Protein AF-F9P906-F1 (afdb_monomer)

Sequence (54 aa):
MTKEAMRKDFEYEIAQKLTQSLLEQGLISTEEYNKIKVLNIEKFSPFYKDLMDI

Foldseek 3Di:
DDPLLVVLQVQLVVQLVVLVVCVVVVVDDPVVSVVSNVVSCVVSVHPCS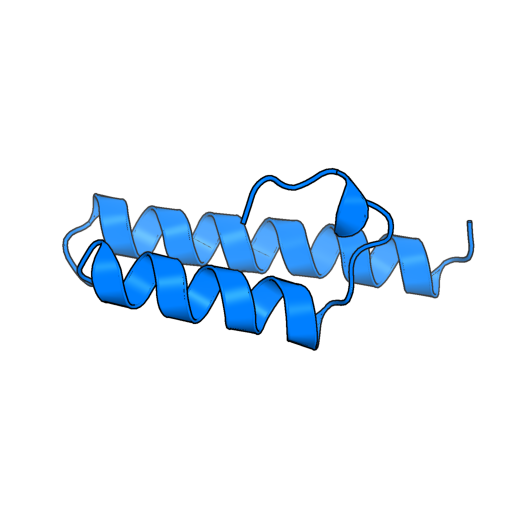VVDPD

Structure (mmCIF, N/CA/C/O backbone):
data_AF-F9P906-F1
#
_entry.id   AF-F9P906-F1
#
loop_
_atom_site.group_PDB
_atom_site.id
_atom_site.type_symbol
_atom_site.label_atom_id
_atom_site.label_alt_id
_atom_site.label_comp_id
_atom_site.label_asym_id
_atom_site.label_entity_id
_atom_site.label_seq_id
_atom_site.pdbx_PDB_ins_code
_atom_site.Cartn_x
_atom_site.Cartn_y
_atom_site.Cartn_z
_atom_site.occupancy
_atom_site.B_iso_or_equiv
_atom_site.auth_seq_id
_atom_site.auth_comp_id
_atom_site.auth_asym_id
_atom_site.auth_atom_id
_atom_site.pdbx_PDB_model_num
ATOM 1 N N . MET A 1 1 ? 13.921 0.553 -18.727 1.00 70.12 1 MET A N 1
ATOM 2 C CA . MET A 1 1 ? 13.480 -0.114 -17.484 1.00 70.12 1 MET A CA 1
ATOM 3 C C . MET A 1 1 ? 14.359 -1.340 -17.262 1.00 70.12 1 MET A C 1
ATOM 5 O O . MET A 1 1 ? 14.503 -2.125 -18.193 1.00 70.12 1 MET A O 1
ATOM 9 N N . THR A 1 2 ? 15.029 -1.465 -16.113 1.00 86.88 2 THR A N 1
ATOM 10 C CA . THR A 1 2 ? 15.877 -2.636 -15.809 1.00 86.88 2 THR A CA 1
ATOM 11 C C . THR A 1 2 ? 15.027 -3.763 -15.216 1.00 86.88 2 THR A C 1
ATOM 13 O O . THR A 1 2 ? 13.965 -3.500 -14.654 1.00 86.88 2 THR A O 1
ATOM 16 N N . LYS A 1 3 ? 15.488 -5.018 -15.307 1.00 89.81 3 LYS A N 1
ATOM 17 C CA . LYS A 1 3 ? 14.794 -6.163 -14.682 1.00 89.81 3 LYS A CA 1
ATOM 18 C C . LYS A 1 3 ? 14.626 -5.985 -13.168 1.00 89.81 3 LYS A C 1
ATOM 20 O O . LYS A 1 3 ? 13.595 -6.349 -12.622 1.00 89.81 3 LYS A O 1
ATOM 25 N N . GLU A 1 4 ? 15.613 -5.378 -12.512 1.00 88.62 4 GLU A N 1
ATOM 26 C CA . GLU A 1 4 ? 15.558 -5.090 -11.075 1.00 88.62 4 GLU A CA 1
ATOM 27 C C . GLU A 1 4 ? 14.535 -4.000 -10.731 1.00 88.62 4 GLU A C 1
ATOM 29 O O . GLU A 1 4 ? 13.851 -4.116 -9.720 1.00 88.62 4 GLU A O 1
ATOM 34 N N . ALA A 1 5 ? 14.369 -2.977 -11.579 1.00 87.00 5 ALA A N 1
ATOM 35 C CA . ALA A 1 5 ? 13.308 -1.986 -11.392 1.00 87.00 5 ALA A CA 1
ATOM 36 C C . ALA A 1 5 ? 11.917 -2.628 -11.529 1.00 87.00 5 ALA A C 1
ATOM 38 O O . ALA A 1 5 ? 11.074 -2.436 -10.664 1.00 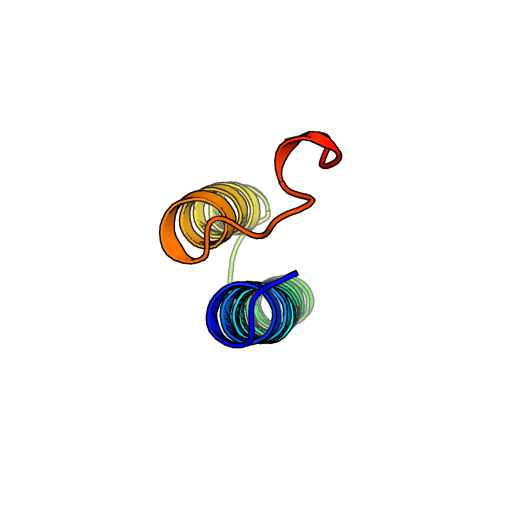87.00 5 ALA A O 1
ATOM 39 N N . MET A 1 6 ? 11.717 -3.482 -12.543 1.00 90.06 6 MET A N 1
ATOM 40 C CA . MET A 1 6 ? 10.458 -4.228 -12.708 1.00 90.06 6 MET A CA 1
ATOM 41 C C . MET A 1 6 ? 10.165 -5.148 -11.518 1.00 90.06 6 MET A C 1
ATOM 43 O O . MET A 1 6 ? 9.018 -5.266 -11.097 1.00 90.06 6 MET A O 1
ATOM 47 N N . ARG A 1 7 ? 11.194 -5.811 -10.971 1.00 92.06 7 ARG A N 1
ATOM 48 C CA . ARG A 1 7 ? 11.044 -6.651 -9.777 1.00 92.06 7 ARG A CA 1
ATOM 49 C C . ARG A 1 7 ? 10.579 -5.818 -8.585 1.00 92.06 7 ARG A C 1
ATOM 51 O O . ARG A 1 7 ? 9.621 -6.208 -7.934 1.00 92.06 7 ARG A O 1
ATOM 58 N N . LYS A 1 8 ? 11.213 -4.673 -8.337 1.00 91.38 8 LYS A N 1
ATOM 59 C CA . LYS A 1 8 ? 10.847 -3.766 -7.243 1.00 91.38 8 LYS A CA 1
ATOM 60 C C . LYS A 1 8 ? 9.423 -3.231 -7.369 1.00 91.38 8 LYS A C 1
ATOM 62 O O . LYS A 1 8 ? 8.704 -3.195 -6.377 1.00 91.38 8 LYS A O 1
ATOM 67 N N . ASP A 1 9 ? 9.002 -2.884 -8.582 1.00 91.38 9 ASP A N 1
ATOM 68 C CA . ASP A 1 9 ? 7.628 -2.463 -8.867 1.00 91.38 9 ASP A CA 1
ATOM 69 C C . ASP A 1 9 ? 6.620 -3.576 -8.546 1.00 91.38 9 ASP A C 1
ATOM 71 O O . ASP A 1 9 ? 5.584 -3.326 -7.935 1.00 91.38 9 ASP A O 1
ATOM 75 N N . PHE A 1 10 ? 6.937 -4.820 -8.918 1.00 93.50 10 PHE A N 1
ATOM 76 C CA . PHE A 1 10 ? 6.096 -5.977 -8.615 1.00 93.50 10 PHE A CA 1
ATOM 77 C C . PHE A 1 10 ? 6.057 -6.294 -7.113 1.00 93.50 10 PHE A C 1
ATOM 79 O O . PHE A 1 10 ? 4.993 -6.567 -6.562 1.00 93.50 10 PHE A O 1
ATOM 86 N N . GLU A 1 11 ? 7.203 -6.247 -6.435 1.00 95.62 11 GLU A N 1
ATOM 87 C CA . GLU A 1 11 ? 7.296 -6.483 -4.992 1.00 95.62 11 GLU A CA 1
ATOM 88 C C . GLU A 1 11 ? 6.536 -5.419 -4.189 1.00 95.62 11 GLU A C 1
ATOM 90 O O . GLU A 1 11 ? 5.826 -5.769 -3.244 1.00 95.62 11 GLU A O 1
ATOM 95 N N . TYR A 1 12 ? 6.607 -4.149 -4.608 1.00 95.81 12 TYR A N 1
ATOM 96 C CA . TYR A 1 12 ? 5.794 -3.070 -4.049 1.00 95.81 12 TYR A CA 1
ATOM 97 C C . TYR A 1 12 ? 4.297 -3.380 -4.151 1.00 95.81 12 TYR A C 1
ATOM 99 O O . TYR A 1 12 ? 3.591 -3.326 -3.146 1.00 95.81 12 TYR A O 1
ATOM 107 N N . GLU A 1 13 ? 3.818 -3.755 -5.341 1.00 94.94 13 GLU A N 1
ATOM 108 C CA . GLU A 1 13 ? 2.401 -4.063 -5.576 1.00 94.94 13 GLU A CA 1
ATOM 109 C C . GLU A 1 13 ? 1.894 -5.189 -4.669 1.00 94.94 13 GLU A C 1
ATOM 111 O O . GLU A 1 13 ? 0.797 -5.110 -4.110 1.00 94.94 13 GLU A O 1
ATOM 116 N N . ILE A 1 14 ? 2.696 -6.240 -4.481 1.00 97.06 14 ILE A N 1
ATOM 117 C CA . ILE A 1 14 ? 2.351 -7.343 -3.580 1.00 97.06 14 ILE A CA 1
ATOM 118 C C . ILE A 1 14 ? 2.299 -6.864 -2.125 1.00 97.06 14 ILE A C 1
ATOM 120 O O . ILE A 1 14 ? 1.318 -7.133 -1.429 1.00 97.06 14 ILE A O 1
ATOM 124 N N . ALA A 1 15 ? 3.314 -6.128 -1.664 1.00 97.50 15 ALA A N 1
ATOM 125 C CA . ALA A 1 15 ? 3.363 -5.615 -0.297 1.00 97.50 15 ALA A CA 1
ATOM 126 C C . ALA A 1 15 ? 2.201 -4.655 0.004 1.00 97.50 15 ALA A C 1
ATOM 128 O O . ALA A 1 15 ? 1.580 -4.740 1.069 1.00 97.50 15 ALA A O 1
ATOM 129 N N . GLN A 1 16 ? 1.855 -3.785 -0.947 1.00 96.31 16 GLN A N 1
ATOM 130 C CA . GLN A 1 16 ? 0.768 -2.829 -0.784 1.00 96.31 16 GLN A CA 1
ATOM 131 C C . GLN A 1 16 ? -0.600 -3.521 -0.761 1.00 96.31 16 GLN A C 1
ATOM 133 O O . GLN A 1 16 ? -1.426 -3.193 0.088 1.00 96.31 16 GLN A O 1
ATOM 138 N N . LYS A 1 17 ? -0.826 -4.537 -1.607 1.00 97.56 17 LYS A N 1
ATOM 139 C CA . LYS A 1 17 ? -2.060 -5.348 -1.580 1.00 97.56 17 LYS A CA 1
ATOM 140 C C . LYS A 1 17 ? -2.232 -6.119 -0.277 1.00 97.56 17 LYS A C 1
ATOM 142 O O . LYS A 1 17 ? -3.337 -6.180 0.255 1.00 97.56 17 LYS A O 1
ATOM 147 N N . LEU A 1 18 ? -1.150 -6.681 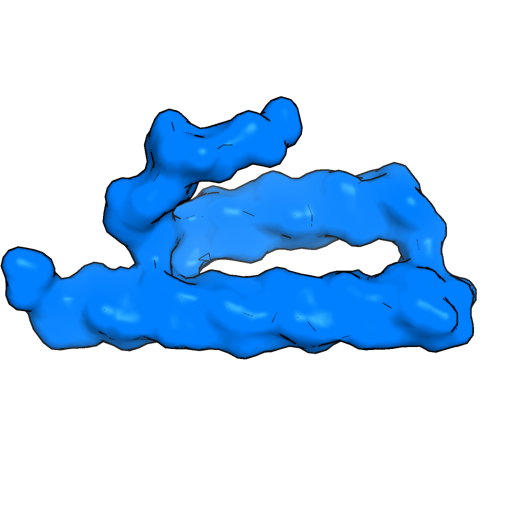0.261 1.00 98.25 18 LEU A N 1
ATOM 148 C CA . LEU A 1 18 ? -1.184 -7.338 1.569 1.00 98.25 18 LEU A CA 1
ATOM 149 C C . LEU A 1 18 ? -1.532 -6.335 2.673 1.00 98.25 18 LEU A C 1
ATOM 151 O O . LEU A 1 18 ? -2.410 -6.602 3.487 1.00 98.25 18 LEU A O 1
ATO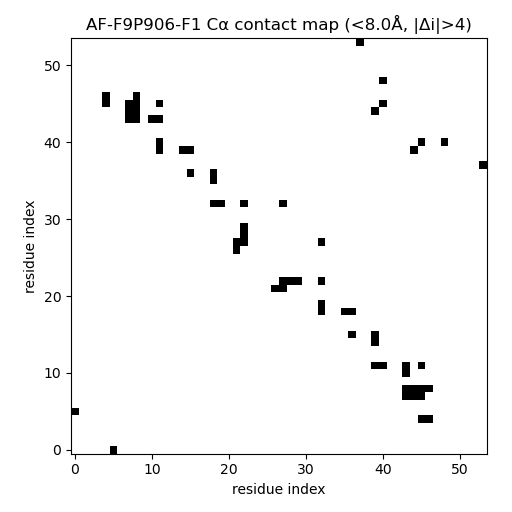M 155 N N . THR A 1 19 ? -0.903 -5.160 2.652 1.00 98.06 19 THR A N 1
ATOM 156 C CA . THR A 1 19 ? -1.155 -4.076 3.614 1.00 98.06 19 THR A CA 1
ATOM 157 C C . THR A 1 19 ? -2.613 -3.601 3.560 1.00 98.06 19 THR A C 1
ATOM 159 O O . THR A 1 19 ? -3.249 -3.435 4.598 1.00 98.06 19 THR A O 1
ATOM 162 N N . GLN A 1 20 ? -3.175 -3.456 2.357 1.00 98.19 20 GLN A N 1
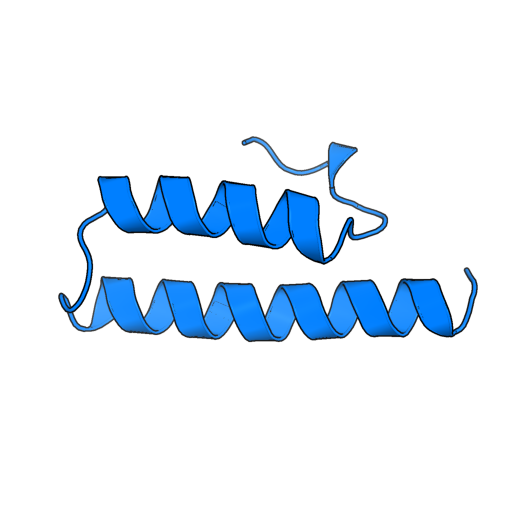ATOM 163 C CA . GLN A 1 20 ? -4.588 -3.139 2.144 1.00 98.19 20 GLN A CA 1
ATOM 164 C C . GLN A 1 20 ? -5.510 -4.226 2.714 1.00 98.19 20 GLN A C 1
ATOM 166 O O . GLN A 1 20 ? -6.475 -3.911 3.403 1.00 98.19 20 GLN A O 1
ATOM 171 N N . SER A 1 21 ? -5.186 -5.505 2.506 1.00 98.56 21 SER A N 1
ATOM 172 C CA . SER A 1 21 ? -5.983 -6.609 3.052 1.00 98.56 21 SER A CA 1
ATOM 173 C C . SER A 1 21 ? -5.986 -6.635 4.585 1.00 98.56 21 SER A C 1
ATOM 175 O O . SER A 1 21 ? -7.012 -6.942 5.189 1.00 98.56 21 SER A O 1
ATOM 177 N N . LEU A 1 22 ? -4.869 -6.278 5.230 1.00 98.44 22 LEU A N 1
ATOM 178 C CA . LEU A 1 22 ? -4.812 -6.145 6.691 1.00 98.44 22 LEU A CA 1
ATOM 179 C C . LEU A 1 22 ? -5.751 -5.041 7.196 1.00 98.44 22 LEU A C 1
ATOM 181 O O . LEU A 1 22 ? -6.428 -5.236 8.206 1.00 98.44 22 LEU A O 1
ATOM 185 N N . LEU A 1 23 ? -5.815 -3.907 6.490 1.00 98.50 23 LEU A N 1
ATOM 186 C CA . LEU A 1 23 ? -6.732 -2.813 6.818 1.00 98.50 23 LEU A CA 1
ATOM 187 C C . LEU A 1 23 ? -8.194 -3.246 6.644 1.00 98.50 23 LEU A C 1
ATOM 189 O O . LEU A 1 23 ? -9.011 -3.030 7.534 1.00 98.50 23 LEU A O 1
ATOM 193 N N . GLU A 1 24 ? -8.521 -3.899 5.528 1.00 98.50 24 GLU A N 1
ATOM 194 C CA . GLU A 1 24 ? -9.877 -4.382 5.227 1.00 98.50 24 GLU A CA 1
ATOM 195 C C . GLU A 1 24 ? -10.379 -5.419 6.238 1.00 98.50 24 GLU A C 1
ATOM 197 O O . GLU A 1 24 ? -11.566 -5.457 6.555 1.00 98.50 24 GLU A O 1
ATOM 202 N N . GLN A 1 25 ? -9.474 -6.236 6.779 1.00 98.44 25 GLN A N 1
ATOM 203 C CA . GLN A 1 25 ? -9.775 -7.201 7.839 1.00 98.44 25 GLN A CA 1
ATOM 204 C C . GLN A 1 25 ? -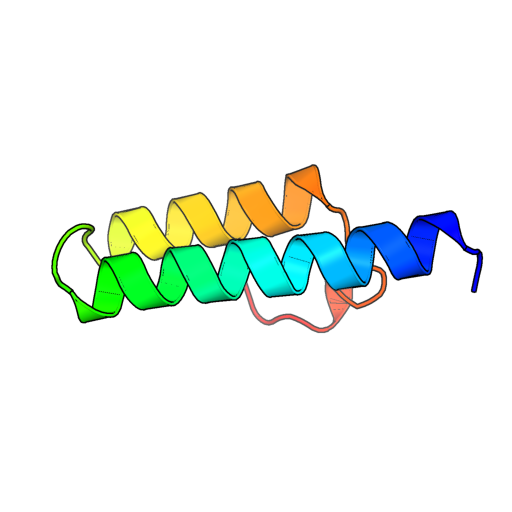9.832 -6.570 9.241 1.00 98.44 25 GLN A C 1
ATOM 206 O O . GLN A 1 25 ? -10.114 -7.270 10.212 1.00 98.44 25 GLN A O 1
ATOM 211 N N . GLY A 1 26 ? -9.550 -5.269 9.374 1.00 98.25 26 GLY A N 1
ATOM 212 C CA . GLY A 1 26 ? -9.506 -4.574 10.663 1.00 98.25 26 GLY A CA 1
ATOM 213 C C . GLY A 1 26 ? -8.328 -4.986 11.552 1.00 98.25 26 GLY A C 1
ATOM 214 O O . GLY A 1 26 ? -8.373 -4.766 12.760 1.00 98.25 26 GLY A O 1
ATOM 215 N N . LEU A 1 27 ? -7.287 -5.598 10.975 1.00 98.69 27 LEU A N 1
ATOM 216 C CA . LEU A 1 27 ? -6.084 -6.035 11.695 1.00 98.69 27 LEU A CA 1
ATOM 217 C C . LEU A 1 27 ? -5.112 -4.881 11.962 1.00 98.69 27 LEU A C 1
ATOM 219 O O . LEU A 1 27 ? -4.289 -4.976 12.868 1.00 98.69 27 LEU A O 1
ATOM 223 N N . ILE A 1 28 ? -5.207 -3.814 11.168 1.00 98.50 28 ILE A N 1
ATOM 224 C CA . ILE A 1 28 ? -4.471 -2.563 11.351 1.00 98.50 28 ILE A CA 1
ATOM 225 C C . ILE A 1 28 ? -5.422 -1.378 11.202 1.00 98.50 28 ILE A C 1
ATOM 227 O O . ILE A 1 28 ? -6.423 -1.440 10.486 1.00 98.50 28 ILE A O 1
ATOM 231 N N . SER A 1 29 ? -5.089 -0.279 11.864 1.00 98.56 29 SER A N 1
ATOM 232 C CA . SER A 1 29 ? -5.765 1.006 11.712 1.00 98.56 29 SER A CA 1
ATOM 233 C C . SER A 1 29 ? -5.368 1.717 10.414 1.00 98.56 29 SER A C 1
ATOM 235 O O . SER A 1 29 ? -4.328 1.441 9.812 1.00 98.56 29 SER A O 1
ATOM 237 N N . THR A 1 30 ? -6.157 2.715 10.007 1.00 98.00 30 THR A N 1
ATOM 238 C CA . THR A 1 30 ? -5.813 3.603 8.882 1.00 98.00 30 THR A CA 1
ATOM 239 C C . THR A 1 30 ? -4.485 4.336 9.106 1.00 98.00 30 THR A C 1
ATOM 241 O O . THR A 1 30 ? -3.732 4.567 8.162 1.00 98.00 30 THR A O 1
ATOM 244 N N . GLU A 1 31 ? -4.164 4.689 10.355 1.00 98.00 31 GLU A N 1
ATOM 245 C CA . GLU A 1 31 ? -2.891 5.335 10.687 1.00 98.00 31 GLU A CA 1
ATOM 246 C C . GLU A 1 31 ? -1.706 4.383 10.464 1.00 98.00 31 GLU A C 1
ATOM 248 O O . GLU A 1 31 ? -0.699 4.765 9.866 1.00 98.00 31 GLU A O 1
ATOM 253 N N . GLU A 1 32 ? -1.831 3.128 10.898 1.00 98.31 32 GLU A N 1
ATOM 254 C CA . GLU A 1 32 ? -0.823 2.089 10.665 1.00 98.31 32 GLU A CA 1
ATOM 255 C C . GLU A 1 32 ? -0.692 1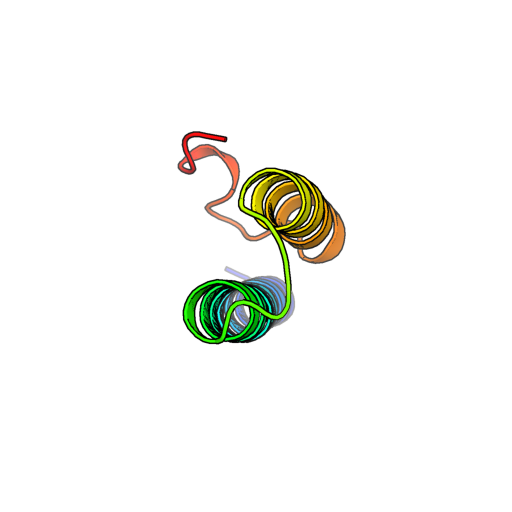.749 9.179 1.00 98.31 32 GLU A C 1
ATOM 257 O O . GLU A 1 32 ? 0.427 1.627 8.685 1.00 98.31 32 GLU A O 1
ATOM 262 N N . TYR A 1 33 ? -1.805 1.692 8.443 1.00 98.12 33 TYR A N 1
ATOM 263 C CA . TYR A 1 33 ? -1.795 1.530 6.990 1.00 98.12 33 TYR A CA 1
ATOM 264 C C . TYR A 1 33 ? -0.962 2.622 6.308 1.00 98.12 33 TYR A C 1
ATOM 266 O O . TYR A 1 33 ? -0.095 2.313 5.492 1.00 98.12 33 TYR A O 1
ATOM 274 N N . ASN A 1 34 ? -1.164 3.892 6.676 1.00 96.31 34 ASN A N 1
ATOM 275 C CA . ASN A 1 34 ? -0.412 5.011 6.102 1.00 96.31 34 ASN A CA 1
ATOM 276 C C . ASN A 1 34 ? 1.088 4.922 6.423 1.00 96.31 34 ASN A C 1
ATOM 278 O O . ASN A 1 34 ? 1.918 5.134 5.540 1.00 96.31 34 ASN A O 1
ATOM 282 N N . LYS A 1 35 ? 1.454 4.538 7.654 1.00 97.19 35 LYS A N 1
ATOM 283 C CA . LYS A 1 35 ? 2.861 4.305 8.031 1.00 97.19 35 LYS A CA 1
ATOM 284 C C . LYS A 1 35 ? 3.482 3.177 7.204 1.00 97.19 35 LYS A C 1
ATOM 286 O O . LYS A 1 35 ? 4.584 3.335 6.686 1.00 97.19 35 LYS A O 1
ATOM 291 N N . ILE A 1 36 ? 2.772 2.061 7.031 1.00 97.56 36 ILE A N 1
ATOM 292 C CA . ILE A 1 36 ? 3.255 0.923 6.238 1.00 97.56 36 ILE A CA 1
ATOM 293 C C . ILE A 1 36 ? 3.333 1.281 4.745 1.00 97.56 36 ILE A C 1
ATOM 295 O O . ILE A 1 36 ? 4.306 0.909 4.095 1.00 97.56 36 ILE A O 1
ATOM 299 N N . LYS A 1 37 ? 2.383 2.060 4.202 1.00 94.94 37 LYS A N 1
ATOM 300 C CA . LYS A 1 37 ? 2.429 2.581 2.822 1.00 94.94 37 LYS A CA 1
ATOM 301 C C . LYS A 1 37 ? 3.732 3.347 2.572 1.00 94.94 37 LYS A C 1
ATOM 303 O O . LYS A 1 37 ? 4.409 3.073 1.584 1.00 94.94 37 LYS A O 1
ATOM 308 N N . VAL A 1 38 ? 4.116 4.254 3.476 1.00 95.12 38 VAL A N 1
ATOM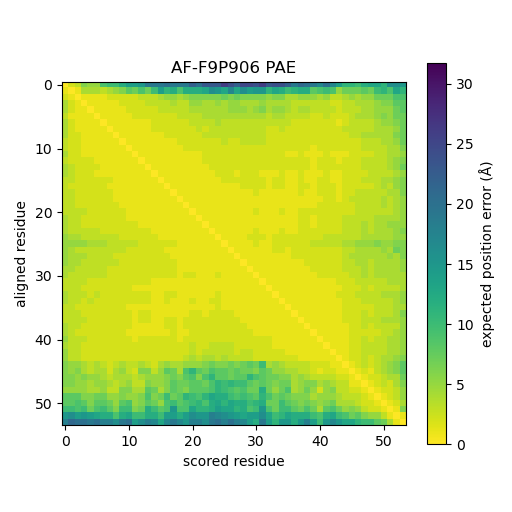 309 C CA . VAL A 1 38 ? 5.388 4.997 3.378 1.00 95.12 38 VAL A CA 1
ATOM 310 C C . VAL A 1 38 ? 6.584 4.041 3.406 1.00 95.12 38 VAL A C 1
ATOM 312 O O . VAL A 1 38 ? 7.441 4.112 2.526 1.00 95.12 38 VAL A O 1
ATOM 315 N N . LEU A 1 39 ? 6.606 3.083 4.339 1.00 96.19 39 LEU A N 1
ATOM 316 C CA . LEU A 1 39 ? 7.686 2.093 4.435 1.00 96.19 39 LEU A CA 1
ATOM 317 C C . LEU A 1 39 ? 7.802 1.217 3.176 1.00 96.19 39 LEU A C 1
ATOM 319 O O . LEU A 1 39 ? 8.914 0.932 2.731 1.00 96.19 39 LEU A O 1
ATOM 323 N N . ASN A 1 40 ? 6.681 0.816 2.570 1.00 95.50 40 ASN A N 1
ATOM 324 C CA . ASN A 1 40 ? 6.669 0.074 1.308 1.00 95.50 40 ASN A CA 1
ATOM 325 C C . ASN A 1 40 ? 7.280 0.916 0.175 1.00 95.50 40 ASN A C 1
ATOM 327 O O . ASN A 1 40 ? 8.130 0.424 -0.569 1.00 95.50 40 ASN A O 1
ATOM 331 N N . ILE A 1 41 ? 6.902 2.195 0.063 1.00 92.94 41 ILE A N 1
ATOM 332 C CA . ILE A 1 41 ? 7.455 3.110 -0.950 1.00 92.94 41 ILE A CA 1
ATOM 333 C C . ILE A 1 41 ? 8.968 3.271 -0.769 1.00 92.94 41 ILE A C 1
ATOM 335 O O . ILE A 1 41 ? 9.714 3.147 -1.741 1.00 92.94 41 ILE A O 1
ATOM 339 N N . GLU A 1 42 ? 9.443 3.495 0.456 1.00 93.00 42 GLU A N 1
ATOM 340 C CA . GLU A 1 42 ? 10.875 3.631 0.747 1.00 93.00 42 GLU A CA 1
ATOM 341 C C . GLU A 1 42 ? 11.642 2.340 0.431 1.00 93.00 42 GLU A C 1
ATOM 343 O O . GLU A 1 42 ? 12.665 2.368 -0.263 1.00 93.00 42 GLU A O 1
ATOM 348 N N . LYS A 1 43 ? 11.124 1.192 0.887 1.00 93.31 43 LYS A N 1
ATOM 349 C CA . LYS A 1 43 ? 11.779 -0.114 0.762 1.00 93.31 43 LYS A CA 1
ATOM 350 C C . LYS A 1 43 ? 11.942 -0.550 -0.686 1.00 93.31 43 LYS A C 1
ATOM 352 O O . LYS A 1 43 ? 13.029 -0.981 -1.081 1.00 93.31 43 LYS A O 1
ATOM 357 N N . PHE A 1 44 ? 10.861 -0.485 -1.454 1.00 92.50 44 PHE A N 1
ATOM 358 C CA . PHE A 1 44 ? 10.855 -0.967 -2.829 1.00 92.50 44 PHE A CA 1
ATOM 359 C C . PHE A 1 44 ? 11.329 0.112 -3.796 1.00 92.50 44 PHE A C 1
ATOM 361 O O . PHE A 1 44 ? 11.932 -0.222 -4.812 1.00 92.50 44 PHE A O 1
ATOM 368 N N . SER A 1 45 ? 11.170 1.395 -3.448 1.00 88.50 45 SER A N 1
ATOM 369 C CA . SER A 1 45 ? 11.503 2.529 -4.316 1.00 88.50 45 SER A CA 1
ATOM 370 C C . SER A 1 45 ? 10.995 2.301 -5.749 1.00 88.50 45 SER A C 1
ATOM 372 O O . SER A 1 45 ? 11.810 2.304 -6.680 1.00 88.50 45 SER A O 1
ATOM 374 N N . PRO A 1 46 ? 9.683 2.030 -5.928 1.00 84.56 46 PRO A N 1
ATOM 375 C CA . PRO A 1 46 ? 9.128 1.728 -7.239 1.00 84.56 46 PRO A CA 1
ATOM 376 C C . PRO A 1 46 ? 9.343 2.909 -8.188 1.00 84.56 46 PRO A C 1
ATOM 378 O O . PRO A 1 46 ? 9.399 4.067 -7.767 1.00 84.56 46 PRO A O 1
ATOM 381 N N . PHE A 1 47 ? 9.464 2.626 -9.482 1.00 84.38 47 PHE A N 1
ATOM 382 C CA . PHE A 1 47 ? 9.780 3.630 -10.498 1.00 84.38 47 PHE A CA 1
ATOM 383 C C . PHE A 1 47 ? 8.751 4.771 -10.538 1.00 84.38 47 PHE A C 1
ATOM 385 O O . PHE A 1 47 ? 9.105 5.917 -10.793 1.00 84.38 47 PHE A O 1
ATOM 392 N N . TYR A 1 48 ? 7.488 4.467 -10.244 1.00 80.06 48 TYR A N 1
ATOM 393 C CA . TYR A 1 48 ? 6.368 5.410 -10.244 1.00 80.06 48 TYR A CA 1
ATOM 394 C C . TYR A 1 48 ? 6.072 6.015 -8.863 1.00 80.06 48 TYR A C 1
ATOM 396 O O . TYR A 1 48 ? 5.013 6.609 -8.684 1.00 80.06 48 TYR A O 1
ATOM 404 N N . LYS A 1 49 ? 6.986 5.905 -7.884 1.00 81.69 49 LYS A N 1
ATOM 405 C CA . LYS A 1 49 ? 6.792 6.489 -6.542 1.00 81.69 49 LYS A CA 1
ATOM 406 C C . LYS A 1 49 ? 6.462 7.987 -6.580 1.00 81.69 49 LYS A C 1
ATOM 408 O O . LYS A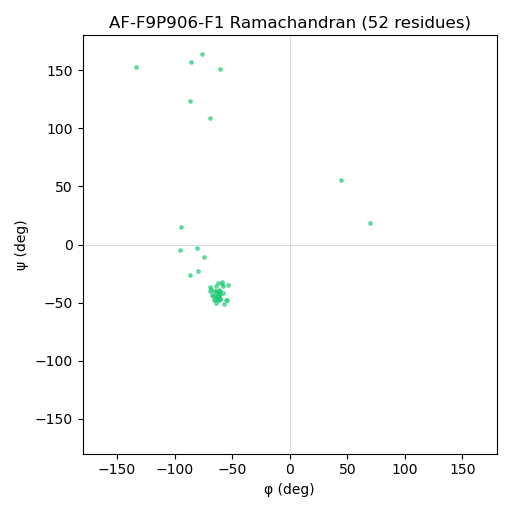 1 49 ? 5.654 8.444 -5.788 1.00 81.69 49 LYS A O 1
ATOM 413 N N . ASP A 1 50 ? 7.045 8.723 -7.530 1.00 80.06 50 ASP A N 1
ATOM 414 C CA . ASP A 1 50 ? 6.866 10.174 -7.666 1.00 80.06 50 ASP A CA 1
ATOM 415 C C . ASP A 1 50 ? 5.482 10.540 -8.243 1.00 80.06 50 ASP A C 1
ATOM 417 O O . ASP A 1 50 ? 5.102 11.705 -8.253 1.00 80.06 50 ASP A O 1
ATOM 421 N N . LEU A 1 51 ? 4.731 9.545 -8.734 1.00 79.56 51 LEU A N 1
ATOM 422 C CA . LEU A 1 51 ? 3.349 9.681 -9.204 1.00 79.56 51 LEU A CA 1
ATOM 423 C C . LEU A 1 51 ? 2.323 9.320 -8.120 1.00 79.56 51 LEU A C 1
ATOM 425 O O . LEU A 1 51 ? 1.123 9.420 -8.366 1.00 79.56 51 LEU A O 1
ATOM 429 N N . MET A 1 52 ? 2.768 8.846 -6.954 1.00 76.19 52 MET A N 1
ATOM 430 C CA . MET A 1 52 ? 1.878 8.541 -5.841 1.00 76.19 52 MET A CA 1
ATOM 431 C C . MET A 1 52 ? 1.653 9.801 -5.012 1.00 76.19 52 MET A C 1
ATOM 433 O O . MET A 1 52 ? 2.606 10.360 -4.475 1.00 76.19 52 MET A O 1
ATOM 437 N N . ASP A 1 53 ? 0.394 10.193 -4.831 1.00 62.09 53 ASP A N 1
ATOM 438 C CA . ASP A 1 53 ? 0.030 11.121 -3.762 1.00 62.09 53 ASP A CA 1
ATOM 439 C C . ASP A 1 53 ? 0.195 10.372 -2.424 1.00 62.09 53 ASP A C 1
ATOM 441 O O . ASP A 1 53 ? -0.513 9.390 -2.135 1.00 62.09 53 ASP A O 1
ATOM 445 N N . ILE A 1 54 ? 1.217 10.751 -1.650 1.00 60.50 54 ILE A N 1
ATOM 446 C CA . ILE A 1 54 ? 1.546 10.141 -0.351 1.00 60.50 54 ILE A CA 1
ATOM 447 C C . ILE A 1 54 ? 0.819 10.877 0.762 1.00 60.50 54 ILE A C 1
ATOM 449 O O . ILE A 1 54 ? 1.021 12.104 0.892 1.00 60.50 54 ILE A O 1
#

InterPro domains:
  IPR046749 SHOCT-like domain [PF20612] (1-52)

Mean predicted aligned error: 3.5 Å

Secondary structure (DSSP, 8-state):
--HHHHHHHHHHHHHHHHHHHHHHTTSS-HHHHHHHHHHHHHHH--TTGGGS--

Nearest PDB structures (foldseek):
  7oqy-assembly1_Q  TM=9.672E-01  e=1.284E+00  Sulfolobus acidocaldarius DSM 639
  2f6m-assembly2_C  TM=7.737E-01  e=4.030E+00  Saccharomyces cerevisiae

Solvent-accessible surface area (backbone atoms only — not comparable to full-atom values): 3170 Å² total; per-residue (Å²): 137,53,74,68,52,54,48,25,39,52,52,34,54,53,54,53,53,52,50,50,50,36,40,76,70,65,76,40,52,75,68,55,45,54,54,50,52,53,51,43,47,67,74,39,56,34,88,63,54,89,74,52,91,127

Organism: NCBI:txid1035184

Radius of gyration: 11.66 Å; Cα contacts (8 Å, |Δi|>4): 33; chains: 1; bounding box: 26×18×29 Å

pLDDT: mean 91.69, std 8.89, range [60.5, 98.69]